Protein AF-A0A969NMZ4-F1 (afdb_monomer_lite)

pLDDT: mean 92.19, std 7.2, range [40.88, 98.12]

Secondary structure (DSSP, 8-state):
-PPPPHHHHHHHHHHHHHHHHTTHHHHHHHHHTSHHHHHHHHHHHHHHHTTHHHHHHHHHHHTTT-HHHHHHHHHHHHHHH--SSS--HHHHHHHHHHHTT--GGG--S--HHHHHHHHHHHHHHHHS-HHHHHHHHHHHHHHHHHHHHHHHHHHHHTT--HHHHHHHHHT-

Radius of gyration: 16.72 Å; chains: 1; bounding box: 40×39×41 Å

Foldseek 3Di:
DPDDDPVLVVLQVVLLVVCVVVVVLVVLLVQLLDLVSVLVCLLQVLLLLLLLLVLLVLLLVVCPPVVVSNVVSVVVNCQQVHPPPDQHLNRLSQQLNVLSVNHPVPCDDHDPVSVVVSVVLSCCSNPPPSVVNVVVSVSVLSNLVSVLVSVLVSCVSSVRDPSSSVSSVVSD

Sequence (172 aa):
MNKLSNLVKEVIAEEEAILIELDVENRLCEVVTKSEGLKQFARLFYFVRCDFPTLNFIVGERCGTNEFLWSGLARNLIEELGDGKAPSHNQLYRNFMDCVGASTKDLVDEPLFSSKFNENWRKFCRESPLEEALSAIAVYEIFDQPDYKLFLRAMQKAGVPEAGLDFFKSMQ

Structure (mmCIF, N/CA/C/O backbone):
data_AF-A0A969NMZ4-F1
#
_entry.id   AF-A0A969NMZ4-F1
#
loop_
_atom_site.group_PDB
_atom_site.id
_atom_site.type_symbol
_atom_site.label_atom_id
_atom_site.label_alt_id
_atom_site.label_comp_id
_atom_site.label_asym_id
_atom_site.label_entity_id
_atom_site.label_seq_id
_atom_site.pdbx_PDB_ins_code
_atom_site.Cartn_x
_atom_site.Cartn_y
_atom_site.Cartn_z
_atom_site.occupancy
_atom_site.B_iso_or_equiv
_atom_site.auth_seq_id
_atom_site.auth_comp_id
_atom_site.auth_asym_id
_atom_site.auth_atom_id
_atom_site.pdbx_PDB_model_num
ATOM 1 N N . MET A 1 1 ? 15.266 19.261 -0.890 1.00 40.88 1 MET A N 1
ATOM 2 C CA . MET A 1 1 ? 13.959 18.805 -1.409 1.00 40.88 1 MET A CA 1
ATOM 3 C C . MET A 1 1 ? 13.935 19.043 -2.907 1.00 40.88 1 MET A C 1
ATOM 5 O O . MET A 1 1 ? 13.972 20.198 -3.319 1.00 40.88 1 MET A O 1
ATOM 9 N N . ASN A 1 2 ? 13.935 17.981 -3.714 1.00 50.78 2 ASN A N 1
ATOM 10 C CA . ASN A 1 2 ? 13.656 18.119 -5.142 1.00 50.78 2 ASN A CA 1
ATOM 11 C C . ASN A 1 2 ? 12.206 18.590 -5.288 1.00 50.78 2 ASN A C 1
ATOM 13 O O . ASN A 1 2 ? 11.306 18.016 -4.678 1.00 50.78 2 ASN A O 1
ATOM 17 N N . LYS A 1 3 ? 11.975 19.672 -6.037 1.00 69.75 3 LYS A N 1
ATOM 18 C CA . LYS A 1 3 ? 10.611 20.080 -6.386 1.00 69.75 3 LYS A CA 1
ATOM 19 C C . LYS A 1 3 ? 9.996 18.963 -7.228 1.00 69.75 3 LYS A C 1
ATOM 21 O O . LYS A 1 3 ? 10.593 18.581 -8.231 1.00 69.75 3 LYS A O 1
ATOM 26 N N . LEU A 1 4 ? 8.817 18.479 -6.834 1.00 77.31 4 LEU A N 1
ATOM 27 C CA . LEU A 1 4 ? 8.019 17.585 -7.673 1.00 77.31 4 LEU A CA 1
ATOM 28 C C . LEU A 1 4 ? 7.792 18.238 -9.040 1.00 77.31 4 LEU A C 1
ATOM 30 O O . LEU A 1 4 ? 7.569 19.457 -9.118 1.00 77.31 4 LEU A O 1
ATOM 34 N N . SER A 1 5 ? 7.850 17.432 -10.100 1.00 89.06 5 SER A N 1
ATOM 35 C CA . SER A 1 5 ? 7.501 17.890 -11.444 1.00 89.06 5 SER A CA 1
ATOM 36 C C . SER A 1 5 ? 6.021 18.292 -11.495 1.00 89.06 5 SER A C 1
ATOM 38 O O . SER A 1 5 ? 5.225 17.879 -10.650 1.00 89.06 5 SER A O 1
ATOM 40 N N . ASN A 1 6 ? 5.642 19.119 -12.473 1.00 92.25 6 ASN A N 1
ATOM 41 C CA . ASN A 1 6 ? 4.237 19.509 -12.637 1.00 92.25 6 ASN A CA 1
ATOM 42 C C . ASN A 1 6 ? 3.348 18.291 -12.909 1.00 92.25 6 ASN A C 1
ATOM 44 O O . ASN A 1 6 ? 2.306 18.175 -12.281 1.00 92.25 6 ASN A O 1
ATOM 48 N N . LEU A 1 7 ? 3.826 17.343 -13.723 1.00 90.00 7 LEU A N 1
ATOM 49 C CA . LEU A 1 7 ? 3.117 16.093 -13.996 1.00 90.00 7 LEU A CA 1
ATOM 50 C C . LEU A 1 7 ? 2.811 15.310 -12.713 1.00 90.00 7 LEU A C 1
ATOM 52 O O . LEU A 1 7 ? 1.684 14.882 -12.518 1.00 90.00 7 LEU A O 1
ATOM 56 N N . VAL A 1 8 ? 3.784 15.159 -11.807 1.00 92.19 8 VAL A N 1
ATOM 57 C CA . VAL A 1 8 ? 3.554 14.430 -10.546 1.00 92.19 8 VAL A CA 1
ATOM 58 C C . VAL A 1 8 ? 2.492 15.130 -9.695 1.00 92.19 8 VAL A C 1
ATOM 60 O O . VAL A 1 8 ? 1.628 14.469 -9.134 1.00 92.19 8 VAL A O 1
ATOM 63 N N . LYS A 1 9 ? 2.505 16.467 -9.638 1.00 93.88 9 LYS A N 1
ATOM 64 C CA . LYS A 1 9 ? 1.477 17.229 -8.909 1.00 93.88 9 LYS A CA 1
ATOM 65 C C . LYS A 1 9 ? 0.088 17.077 -9.521 1.00 93.88 9 LYS A C 1
ATOM 67 O O . LYS A 1 9 ? -0.878 17.024 -8.774 1.00 93.88 9 LYS A O 1
ATOM 72 N N . GLU A 1 10 ? -0.004 17.042 -10.847 1.00 94.38 10 GLU A N 1
ATOM 73 C CA . GLU A 1 10 ? -1.265 16.830 -11.562 1.00 94.38 10 GLU A CA 1
ATOM 74 C C . GLU A 1 10 ? -1.824 15.432 -11.283 1.00 94.38 10 GLU A C 1
ATOM 76 O O . GLU A 1 10 ? -2.995 15.315 -10.945 1.00 94.38 10 GLU A O 1
ATOM 81 N N . VAL A 1 11 ? -0.978 14.396 -11.316 1.00 94.06 11 VAL A N 1
ATOM 82 C CA . VAL A 1 11 ? -1.372 13.017 -10.976 1.00 94.06 11 VAL A CA 1
ATOM 83 C C . VAL A 1 11 ? -1.867 12.914 -9.528 1.00 94.06 11 VAL A C 1
ATOM 85 O O . VAL A 1 11 ? -2.907 12.310 -9.287 1.00 94.06 11 VAL A O 1
ATOM 88 N N . ILE A 1 12 ? -1.175 13.545 -8.571 1.00 95.44 12 ILE A N 1
ATOM 89 C CA . ILE A 1 12 ? -1.619 13.587 -7.166 1.00 95.44 12 ILE A CA 1
ATOM 90 C C . ILE A 1 12 ? -2.973 14.291 -7.038 1.00 95.44 12 ILE A C 1
ATOM 92 O O . ILE A 1 12 ? -3.848 13.800 -6.336 1.00 95.44 12 ILE A O 1
ATOM 96 N N . ALA A 1 13 ? -3.146 15.439 -7.697 1.00 95.88 13 ALA A N 1
ATOM 97 C CA . ALA A 1 13 ? -4.384 16.209 -7.614 1.00 95.88 13 ALA A CA 1
ATOM 98 C C . ALA A 1 13 ? -5.581 15.457 -8.221 1.00 95.88 13 ALA A C 1
ATOM 100 O O . ALA A 1 13 ? -6.686 15.552 -7.689 1.00 95.88 13 ALA A O 1
ATOM 101 N N . GLU A 1 14 ? -5.361 14.711 -9.305 1.00 96.38 14 GLU A N 1
ATOM 102 C CA . GLU A 1 14 ? -6.390 13.869 -9.920 1.00 96.38 14 GLU A CA 1
ATOM 103 C C . GLU A 1 14 ? -6.804 12.726 -8.986 1.00 96.38 14 GLU A C 1
ATOM 105 O O . GLU A 1 14 ? -7.995 12.516 -8.766 1.00 96.38 14 GLU A O 1
ATOM 110 N N . GLU A 1 15 ? -5.839 12.042 -8.363 1.00 96.56 15 GLU A N 1
ATOM 111 C CA . GLU A 1 15 ? -6.141 10.991 -7.386 1.00 96.56 15 GLU A CA 1
ATOM 112 C C . GLU A 1 15 ? -6.895 11.557 -6.173 1.00 96.56 15 GLU A C 1
ATOM 114 O O . GLU A 1 15 ? -7.928 11.021 -5.775 1.00 96.56 15 GLU A O 1
ATOM 119 N N . GLU A 1 16 ? -6.468 12.706 -5.631 1.00 97.00 16 GLU A N 1
ATOM 120 C CA . GLU A 1 16 ? -7.201 13.391 -4.556 1.00 97.00 16 GLU A CA 1
ATOM 121 C C . GLU A 1 16 ? -8.652 13.699 -4.959 1.00 97.00 16 GLU A C 1
ATOM 123 O O . GLU A 1 16 ? -9.566 13.509 -4.151 1.00 97.00 16 GLU A O 1
ATOM 128 N N . ALA A 1 17 ? -8.886 14.139 -6.200 1.00 97.75 17 ALA A N 1
ATOM 129 C CA . ALA A 1 17 ? -10.227 14.409 -6.707 1.00 97.75 17 ALA A CA 1
ATOM 130 C C . ALA A 1 17 ? -11.081 13.133 -6.790 1.00 97.75 17 ALA A C 1
ATOM 132 O O . ALA A 1 17 ? -12.231 13.152 -6.342 1.00 97.75 17 ALA A O 1
ATOM 133 N N . ILE A 1 18 ? -10.516 12.023 -7.276 1.00 97.38 18 ILE A N 1
ATOM 134 C CA . ILE A 1 18 ? -11.194 10.720 -7.361 1.00 97.38 18 ILE A CA 1
ATOM 135 C C . ILE A 1 18 ? -11.554 10.198 -5.964 1.00 97.38 18 ILE A C 1
ATOM 137 O O . ILE A 1 18 ? -12.698 9.796 -5.726 1.00 97.38 18 ILE A O 1
ATOM 141 N N . LEU A 1 19 ? -10.618 10.242 -5.010 1.00 97.38 19 LEU A N 1
ATOM 142 C CA . LEU A 1 19 ? -10.852 9.802 -3.630 1.00 97.38 19 LEU A CA 1
ATOM 143 C C . LEU A 1 19 ? -11.977 10.602 -2.952 1.00 97.38 19 LEU A C 1
ATOM 145 O O . LEU A 1 19 ? -12.760 10.034 -2.180 1.00 97.38 19 LEU A O 1
ATOM 149 N N . ILE A 1 20 ? -12.064 11.906 -3.241 1.00 97.31 20 ILE A N 1
ATOM 150 C CA . ILE A 1 20 ? -13.130 12.792 -2.753 1.00 97.31 20 ILE A CA 1
ATOM 151 C C . ILE A 1 20 ? -14.463 12.464 -3.430 1.00 97.31 20 ILE A C 1
ATOM 153 O O . ILE A 1 20 ? -15.467 12.306 -2.735 1.00 97.31 20 ILE A O 1
ATOM 157 N N . GLU A 1 21 ? -14.489 12.344 -4.759 1.00 97.88 21 GLU A N 1
ATOM 158 C CA . GLU A 1 21 ? -15.706 12.041 -5.525 1.00 97.88 21 GLU A CA 1
ATOM 159 C C . GLU A 1 21 ? -16.335 10.713 -5.083 1.00 97.88 21 GLU A C 1
ATOM 161 O O . GLU A 1 21 ? -17.554 10.611 -4.918 1.00 97.88 21 GLU A O 1
ATOM 166 N N . LEU A 1 22 ? -15.501 9.701 -4.837 1.00 97.69 22 LEU A N 1
ATOM 167 C CA . LEU A 1 22 ? -15.931 8.371 -4.411 1.00 97.69 22 LEU A CA 1
ATOM 168 C C . LEU A 1 22 ? -16.217 8.260 -2.904 1.00 97.69 22 LEU A C 1
ATOM 170 O O . LEU A 1 22 ? -16.648 7.194 -2.446 1.00 97.69 22 LEU A O 1
ATOM 174 N N . ASP A 1 23 ? -16.007 9.339 -2.146 1.00 97.31 23 ASP A N 1
ATOM 175 C CA . ASP A 1 23 ? -16.201 9.417 -0.696 1.00 97.31 23 ASP A CA 1
ATOM 176 C C . ASP A 1 23 ? -15.433 8.322 0.075 1.00 97.31 23 ASP A C 1
ATOM 178 O O . ASP A 1 23 ? -15.934 7.697 1.019 1.00 97.31 23 ASP A O 1
ATOM 182 N N . VAL A 1 24 ? -14.199 8.039 -0.364 1.00 97.38 24 VAL A N 1
ATOM 183 C CA . VAL A 1 24 ? -13.412 6.891 0.118 1.00 97.38 24 VAL A CA 1
ATOM 184 C C . VAL A 1 24 ? -13.099 7.015 1.606 1.00 97.38 24 VAL A C 1
ATOM 186 O O . VAL A 1 24 ? -13.212 6.030 2.337 1.00 97.38 24 VAL A O 1
ATOM 189 N N . GLU A 1 25 ? -12.754 8.216 2.087 1.00 96.75 25 GLU A N 1
ATOM 190 C CA . GLU A 1 25 ? -12.384 8.418 3.493 1.00 96.75 25 GLU A CA 1
ATOM 191 C C . GLU A 1 25 ? -13.542 8.090 4.438 1.00 96.75 25 GLU A C 1
ATOM 193 O O . GLU A 1 25 ? -13.343 7.382 5.428 1.00 96.75 25 GLU A O 1
ATOM 198 N N . ASN A 1 26 ? -14.750 8.578 4.144 1.00 96.75 26 ASN A N 1
ATOM 199 C CA . ASN A 1 26 ? -15.905 8.350 5.009 1.00 96.75 26 ASN A CA 1
ATOM 200 C C . ASN A 1 26 ? -16.297 6.872 5.015 1.00 96.75 26 ASN A C 1
ATOM 202 O O . ASN A 1 26 ? -16.451 6.291 6.092 1.00 96.75 26 ASN A O 1
ATOM 206 N N . ARG A 1 27 ? -16.341 6.232 3.840 1.00 97.31 27 ARG A N 1
ATOM 207 C CA . ARG A 1 27 ? -16.603 4.788 3.721 1.00 97.31 27 ARG A CA 1
ATOM 208 C C . ARG A 1 27 ? -15.571 3.955 4.472 1.00 97.31 27 ARG A C 1
ATOM 210 O O . ARG A 1 27 ? -15.932 3.008 5.168 1.00 97.31 27 ARG A O 1
ATOM 217 N N . LEU A 1 28 ? -14.292 4.318 4.377 1.00 97.44 28 LEU A N 1
ATOM 218 C CA . LEU A 1 28 ? -13.243 3.650 5.138 1.00 97.44 28 LEU A CA 1
ATOM 219 C C . LEU A 1 28 ? -13.464 3.841 6.641 1.00 97.44 28 LEU A C 1
ATOM 221 O O . LEU A 1 28 ? -13.434 2.860 7.382 1.00 97.44 28 LEU A O 1
ATOM 225 N N . CYS A 1 29 ? -13.747 5.067 7.094 1.00 97.88 29 CYS A N 1
ATOM 226 C CA . CYS A 1 29 ? -14.021 5.367 8.502 1.00 97.88 29 CYS A CA 1
ATOM 227 C C . CYS A 1 29 ? -15.184 4.533 9.066 1.00 97.88 29 CYS A C 1
ATOM 229 O O . CYS A 1 29 ? -15.075 4.025 10.183 1.00 97.88 29 CYS A O 1
ATOM 231 N N . GLU A 1 30 ? -16.267 4.327 8.311 1.00 97.56 30 GLU A N 1
ATOM 232 C CA . GLU A 1 30 ? -17.405 3.485 8.727 1.00 97.56 30 GLU A CA 1
ATOM 233 C C . GLU A 1 30 ? -17.028 2.017 8.985 1.00 97.56 30 GLU A C 1
ATOM 235 O O . GLU A 1 30 ? -17.687 1.324 9.777 1.00 97.56 30 GLU A O 1
ATOM 240 N N . VAL A 1 31 ? -15.976 1.539 8.316 1.00 97.06 31 VAL A N 1
ATOM 241 C CA . VAL A 1 31 ? -15.416 0.198 8.495 1.00 97.06 31 VAL A CA 1
ATOM 242 C C . VAL A 1 31 ? -14.427 0.191 9.657 1.00 97.06 31 VAL A C 1
ATOM 244 O O . VAL A 1 31 ? -14.587 -0.589 10.596 1.00 97.06 31 VAL A O 1
ATOM 247 N N . VAL A 1 32 ? -13.421 1.067 9.626 1.00 98.12 32 VAL A N 1
ATOM 248 C CA . VAL A 1 32 ? -12.254 0.975 10.519 1.00 98.12 32 VAL A CA 1
ATOM 249 C C . VAL A 1 32 ? -12.524 1.483 11.932 1.00 98.12 32 VAL A C 1
ATOM 251 O O . VAL A 1 32 ? -11.803 1.135 12.856 1.00 98.12 32 VAL A O 1
ATOM 254 N N . THR A 1 33 ? -13.591 2.251 12.153 1.00 97.44 33 THR A N 1
ATOM 255 C CA . THR A 1 33 ? -14.007 2.641 13.515 1.00 97.44 33 THR A CA 1
ATOM 256 C C . THR A 1 33 ? -14.643 1.490 14.302 1.00 97.44 33 THR A C 1
ATOM 258 O O . THR A 1 33 ? -14.817 1.584 15.517 1.00 97.44 33 THR A O 1
ATOM 261 N N . LYS A 1 34 ? -14.966 0.371 13.641 1.00 97.56 34 LYS A N 1
ATOM 262 C CA . LYS A 1 34 ? -15.430 -0.864 14.283 1.00 97.56 34 LYS A CA 1
ATOM 263 C C . LYS A 1 34 ? -14.241 -1.802 14.453 1.00 97.56 34 LYS A C 1
ATOM 265 O O . LYS A 1 34 ? -13.546 -2.084 13.484 1.00 97.56 34 LYS A O 1
ATOM 270 N N . SER A 1 35 ? -14.049 -2.358 15.653 1.00 94.94 35 SER A N 1
ATOM 271 C CA . SER A 1 35 ? -12.876 -3.199 15.959 1.00 94.94 35 SER A CA 1
ATOM 272 C C . SER A 1 35 ? -12.662 -4.345 14.960 1.00 94.94 35 SER A C 1
ATOM 274 O O . SER A 1 35 ? -11.547 -4.527 14.481 1.00 94.94 35 SER A O 1
ATOM 276 N N . GLU A 1 36 ? -13.714 -5.083 14.586 1.00 94.81 36 GLU A N 1
ATOM 277 C CA . GLU A 1 36 ? -13.562 -6.169 13.607 1.00 94.81 36 GLU A CA 1
ATOM 278 C C . GLU A 1 36 ? -13.320 -5.648 12.185 1.00 94.81 36 GLU A C 1
ATOM 280 O O . GLU A 1 36 ? -12.538 -6.235 11.445 1.00 94.81 36 GLU A O 1
ATOM 285 N N . GLY A 1 37 ? -13.921 -4.512 11.816 1.00 96.12 37 GLY A N 1
ATOM 286 C CA . GLY A 1 37 ? -13.678 -3.879 10.518 1.00 96.12 37 GLY A CA 1
ATOM 287 C C . GLY A 1 37 ? -12.238 -3.382 10.378 1.00 96.12 37 GLY A C 1
ATOM 288 O O . GLY A 1 37 ? -11.617 -3.588 9.339 1.00 96.12 37 GLY A O 1
ATOM 289 N N . LEU A 1 38 ? -11.661 -2.821 11.444 1.00 97.38 38 LEU A N 1
ATOM 290 C CA . LEU A 1 38 ? -10.248 -2.440 11.502 1.00 97.38 38 LEU A CA 1
ATOM 291 C C . LEU A 1 38 ? -9.321 -3.645 11.329 1.00 97.38 38 LEU A C 1
ATOM 293 O O . LEU A 1 38 ? -8.383 -3.600 10.534 1.00 97.38 38 LEU A O 1
ATOM 297 N N . LYS A 1 39 ? -9.599 -4.742 12.042 1.00 94.69 39 LYS A N 1
ATOM 298 C CA . LYS A 1 39 ? -8.834 -5.988 11.902 1.00 94.69 39 LYS A CA 1
ATOM 299 C C . LYS A 1 39 ? -8.955 -6.560 10.497 1.00 94.69 39 LYS A C 1
ATOM 301 O O . LYS A 1 39 ? -7.958 -7.001 9.933 1.00 94.69 39 LYS A O 1
ATOM 306 N N . GLN A 1 40 ? -10.154 -6.541 9.920 1.00 92.00 40 GLN A N 1
ATOM 307 C CA . GLN A 1 40 ? -10.380 -6.988 8.552 1.00 92.00 40 GLN A CA 1
ATOM 308 C C . GLN A 1 40 ? -9.590 -6.135 7.558 1.00 92.00 40 GLN A C 1
ATOM 310 O O . GLN A 1 40 ? -8.892 -6.698 6.719 1.00 92.00 40 GLN A O 1
ATOM 315 N N . PHE A 1 41 ? -9.631 -4.806 7.684 1.00 94.44 41 PHE A N 1
ATOM 316 C CA . PHE A 1 41 ? -8.819 -3.902 6.871 1.00 94.44 41 PHE A CA 1
ATOM 317 C C . PHE A 1 41 ? -7.328 -4.252 6.969 1.00 94.44 41 PHE A C 1
ATOM 319 O O . PHE A 1 41 ? -6.690 -4.474 5.942 1.00 94.44 41 PHE A O 1
ATOM 326 N N . ALA A 1 42 ? -6.797 -4.393 8.188 1.00 94.69 42 ALA A N 1
ATOM 327 C CA . ALA A 1 42 ? -5.389 -4.717 8.414 1.00 94.69 42 ALA A CA 1
ATOM 328 C C . ALA A 1 42 ? -4.977 -6.063 7.786 1.00 94.69 42 ALA A C 1
ATOM 330 O O . ALA A 1 42 ? -3.911 -6.187 7.190 1.00 94.69 42 ALA A O 1
ATOM 331 N N . ARG A 1 43 ? -5.841 -7.080 7.861 1.00 91.69 43 ARG A N 1
ATOM 332 C CA . ARG A 1 43 ? -5.590 -8.391 7.240 1.00 91.69 43 ARG A CA 1
ATOM 333 C C . ARG A 1 43 ? -5.647 -8.338 5.714 1.00 91.69 43 ARG A C 1
ATOM 335 O O . ARG A 1 43 ? -4.807 -8.943 5.060 1.00 91.69 43 ARG A O 1
ATOM 342 N N . LEU A 1 44 ? -6.633 -7.647 5.142 1.00 89.69 44 LEU A N 1
ATOM 343 C CA . LEU A 1 44 ? -6.793 -7.551 3.686 1.00 89.69 44 LEU A CA 1
ATOM 344 C C . LEU A 1 44 ? -5.643 -6.763 3.055 1.00 89.69 44 LEU A C 1
ATOM 346 O O . LEU A 1 44 ? -5.055 -7.199 2.066 1.00 89.69 44 LEU A O 1
ATOM 350 N N . PHE A 1 45 ? -5.308 -5.619 3.647 1.00 91.94 45 PHE A N 1
ATOM 351 C CA . PHE A 1 45 ? -4.281 -4.732 3.121 1.00 91.94 45 PHE A CA 1
ATOM 352 C C . PHE A 1 45 ? -2.868 -5.322 3.284 1.00 91.94 45 PHE A C 1
ATOM 354 O O . PHE A 1 45 ? -2.016 -5.065 2.438 1.00 91.94 45 PHE A O 1
ATOM 361 N N . TYR A 1 46 ? -2.642 -6.218 4.259 1.00 92.31 46 TYR A N 1
ATOM 362 C CA . TYR A 1 46 ? -1.409 -7.017 4.356 1.00 92.31 46 TYR A CA 1
ATOM 363 C C . TYR A 1 46 ? -1.057 -7.727 3.043 1.00 92.31 46 TYR A C 1
ATOM 365 O O . TYR A 1 46 ? 0.068 -7.618 2.563 1.00 92.31 46 TYR A O 1
ATOM 373 N N . PHE A 1 47 ? -2.016 -8.435 2.439 1.00 88.38 47 PHE A N 1
ATOM 374 C CA . PHE A 1 47 ? -1.762 -9.218 1.224 1.00 88.38 47 PHE A CA 1
ATOM 375 C C . PHE A 1 47 ? -1.493 -8.348 -0.001 1.00 88.38 47 PHE A C 1
ATOM 377 O O . PHE A 1 47 ? -0.713 -8.738 -0.864 1.00 88.38 47 PHE A O 1
ATOM 384 N N . VAL A 1 48 ? -2.115 -7.172 -0.071 1.00 85.50 48 VAL A N 1
ATOM 385 C CA . VAL A 1 48 ? -1.859 -6.206 -1.146 1.00 85.50 48 VAL A CA 1
ATOM 386 C C . VAL A 1 48 ? -0.469 -5.591 -0.982 1.00 85.50 48 VAL A C 1
ATOM 388 O O . VAL A 1 48 ? 0.286 -5.485 -1.945 1.00 85.50 48 VAL A O 1
ATOM 391 N N . ARG A 1 49 ? -0.091 -5.228 0.248 1.00 84.62 49 ARG A N 1
ATOM 392 C CA . ARG A 1 49 ? 1.164 -4.518 0.505 1.00 84.62 49 ARG A CA 1
ATOM 393 C C . ARG A 1 49 ? 2.388 -5.426 0.451 1.00 84.62 49 ARG A C 1
ATOM 395 O O . ARG A 1 49 ? 3.395 -5.070 -0.155 1.00 84.62 49 ARG A O 1
ATOM 402 N N . CYS A 1 50 ? 2.311 -6.613 1.049 1.00 82.88 50 CYS A N 1
ATOM 403 C CA . CYS A 1 50 ? 3.460 -7.510 1.142 1.00 82.88 50 CYS A CA 1
ATOM 404 C C . CYS A 1 50 ? 3.854 -8.162 -0.193 1.00 82.88 50 CYS A C 1
ATOM 406 O O . CYS A 1 50 ? 4.936 -8.745 -0.256 1.00 82.88 50 CYS A O 1
ATOM 408 N N . ASP A 1 51 ? 3.037 -8.054 -1.249 1.00 86.25 51 ASP A N 1
ATOM 409 C CA . ASP A 1 51 ? 3.406 -8.543 -2.584 1.00 86.25 51 ASP A CA 1
ATOM 410 C C . ASP A 1 51 ? 4.196 -7.521 -3.418 1.00 86.25 51 ASP A C 1
ATOM 412 O O . ASP A 1 51 ? 4.801 -7.880 -4.427 1.00 86.25 51 ASP A O 1
ATOM 416 N N . PHE A 1 52 ? 4.271 -6.258 -2.991 1.00 88.88 52 PHE A N 1
ATOM 417 C CA . PHE A 1 52 ? 4.984 -5.214 -3.731 1.00 88.88 52 PHE A CA 1
ATOM 418 C C . PHE A 1 52 ? 6.477 -5.528 -4.005 1.00 88.88 52 PHE A C 1
ATOM 420 O O . PHE A 1 52 ? 6.944 -5.298 -5.127 1.00 88.88 52 PHE A O 1
ATOM 427 N N . PRO A 1 53 ? 7.246 -6.142 -3.076 1.00 92.25 53 PRO A N 1
ATOM 428 C CA . PRO A 1 53 ? 8.602 -6.611 -3.373 1.00 92.25 53 PRO A CA 1
ATOM 429 C C . PRO A 1 53 ? 8.660 -7.622 -4.526 1.00 92.25 53 PRO A C 1
ATOM 431 O O . PRO A 1 53 ? 9.614 -7.614 -5.305 1.00 92.25 53 PRO A O 1
ATOM 434 N N . THR A 1 54 ? 7.633 -8.466 -4.683 1.00 93.06 54 THR A N 1
ATOM 435 C CA . THR A 1 54 ? 7.538 -9.419 -5.798 1.00 93.06 54 THR A CA 1
ATOM 436 C C . THR A 1 54 ? 7.519 -8.690 -7.141 1.00 93.06 54 THR A C 1
ATOM 438 O O . THR A 1 54 ? 8.177 -9.130 -8.086 1.00 93.06 54 THR A O 1
ATOM 441 N N . LEU A 1 55 ? 6.817 -7.556 -7.231 1.00 93.19 55 LEU A N 1
ATOM 442 C CA . LEU A 1 55 ? 6.761 -6.743 -8.451 1.00 93.19 55 LEU A CA 1
ATOM 443 C C . LEU A 1 55 ? 8.129 -6.141 -8.787 1.00 93.19 55 LEU A C 1
ATOM 445 O O . LEU A 1 55 ? 8.563 -6.218 -9.937 1.00 93.19 55 LEU A O 1
ATOM 449 N N . ASN A 1 56 ? 8.843 -5.633 -7.776 1.00 92.06 56 ASN A N 1
ATOM 450 C CA . ASN A 1 56 ? 10.208 -5.123 -7.932 1.00 92.06 56 ASN A CA 1
ATOM 451 C C . ASN A 1 56 ? 11.166 -6.197 -8.476 1.00 92.06 56 ASN A C 1
ATOM 453 O O . ASN A 1 56 ? 11.955 -5.908 -9.374 1.00 92.06 56 ASN A O 1
ATOM 457 N N . PHE A 1 57 ? 11.077 -7.444 -7.997 1.00 94.25 57 PHE A N 1
ATOM 458 C CA . PHE A 1 57 ? 11.895 -8.541 -8.530 1.00 94.25 57 PHE A CA 1
ATOM 459 C C . PHE A 1 57 ? 11.531 -8.911 -9.970 1.00 94.25 57 PHE A C 1
ATOM 461 O O . PHE A 1 57 ? 12.432 -9.077 -10.792 1.00 94.25 57 PHE A O 1
ATOM 468 N N . ILE A 1 58 ? 10.235 -9.007 -10.289 1.00 95.00 58 ILE A N 1
ATOM 469 C CA . ILE A 1 58 ? 9.763 -9.317 -11.649 1.00 95.00 58 ILE A CA 1
ATOM 470 C C . ILE A 1 58 ? 10.267 -8.273 -12.646 1.00 95.00 58 ILE A C 1
ATOM 472 O O . ILE A 1 58 ? 10.780 -8.625 -13.705 1.00 95.00 58 ILE A O 1
ATOM 476 N N . VAL A 1 59 ? 10.124 -6.986 -12.327 1.00 93.88 59 VAL A N 1
ATOM 477 C CA . VAL A 1 59 ? 10.574 -5.916 -13.224 1.00 93.88 59 VAL A CA 1
ATOM 478 C C . VAL A 1 59 ? 12.099 -5.820 -13.240 1.00 93.88 59 VAL A C 1
ATOM 480 O O . VAL A 1 59 ? 12.679 -5.630 -14.308 1.00 93.88 59 VAL A O 1
ATOM 483 N N . GLY A 1 60 ? 12.759 -6.036 -12.101 1.00 93.19 60 GLY A N 1
ATOM 484 C CA . GLY A 1 60 ? 14.217 -6.046 -12.002 1.00 93.19 60 GLY A CA 1
ATOM 485 C C . GLY A 1 60 ? 14.865 -7.090 -12.898 1.00 93.19 60 GLY A C 1
ATOM 486 O O . GLY A 1 60 ? 15.782 -6.761 -13.649 1.00 93.19 60 GLY A O 1
ATOM 487 N N . GLU A 1 61 ? 14.343 -8.319 -12.918 1.00 93.44 61 GLU A N 1
ATOM 488 C CA . GLU A 1 61 ? 14.807 -9.365 -13.839 1.00 93.44 61 GLU A CA 1
ATOM 489 C C . GLU A 1 61 ? 14.826 -8.865 -15.295 1.00 93.44 61 GLU A C 1
ATOM 491 O O . GLU A 1 61 ? 15.791 -9.073 -16.035 1.00 93.44 61 GLU A O 1
ATOM 496 N N . ARG A 1 62 ? 13.792 -8.117 -15.687 1.00 94.38 62 ARG A N 1
ATOM 497 C CA . ARG A 1 62 ? 13.634 -7.569 -17.039 1.00 94.38 62 ARG A CA 1
ATOM 498 C C . ARG A 1 62 ? 14.549 -6.379 -17.329 1.00 94.38 62 ARG A C 1
ATOM 500 O O . ARG A 1 62 ? 14.806 -6.100 -18.499 1.00 94.38 62 ARG A O 1
ATOM 507 N N . CYS A 1 63 ? 15.075 -5.697 -16.309 1.00 92.00 63 CYS A N 1
ATOM 508 C CA . CYS A 1 63 ? 16.078 -4.641 -16.477 1.00 92.00 63 CYS A CA 1
ATOM 509 C C . CYS A 1 63 ? 17.440 -5.179 -16.957 1.00 92.00 63 CYS A C 1
ATOM 511 O O . CYS A 1 63 ? 18.289 -4.391 -17.386 1.00 92.00 63 CYS A O 1
ATOM 51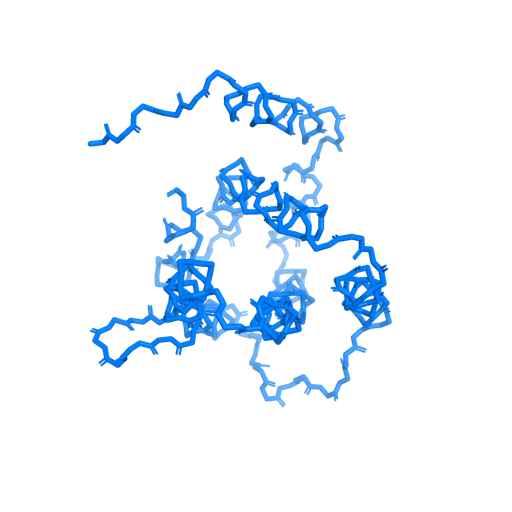3 N N . GLY A 1 64 ? 17.662 -6.499 -16.911 1.00 88.94 64 GLY A N 1
ATOM 514 C CA . GLY A 1 64 ? 18.881 -7.135 -17.407 1.00 88.94 64 GLY A CA 1
ATOM 515 C C . GLY A 1 64 ? 20.130 -6.576 -16.726 1.00 88.94 64 GLY A C 1
ATOM 516 O O . GLY A 1 64 ? 20.219 -6.554 -15.502 1.00 88.94 64 GLY A O 1
ATOM 517 N N . THR A 1 65 ? 21.094 -6.100 -17.517 1.00 90.75 65 THR A N 1
ATOM 518 C CA . THR A 1 65 ? 22.360 -5.526 -17.025 1.00 90.75 65 THR A CA 1
ATOM 519 C C . THR A 1 65 ? 22.314 -4.005 -16.839 1.00 90.75 65 THR A C 1
ATOM 521 O O . THR A 1 65 ? 23.362 -3.373 -16.715 1.00 90.75 65 THR A O 1
ATOM 524 N N . ASN A 1 66 ? 21.134 -3.377 -16.870 1.00 93.69 66 ASN A N 1
ATOM 525 C CA . ASN A 1 66 ? 21.019 -1.935 -16.661 1.00 93.69 66 ASN A CA 1
ATOM 526 C C . ASN A 1 66 ? 21.150 -1.594 -15.168 1.00 93.69 66 ASN A C 1
ATOM 528 O O . ASN A 1 66 ? 20.168 -1.590 -14.423 1.00 93.69 66 ASN A O 1
ATOM 532 N N . GLU A 1 67 ? 22.374 -1.284 -14.741 1.00 91.62 67 GLU A N 1
ATOM 533 C CA . GLU A 1 67 ? 22.696 -0.956 -13.347 1.00 91.62 67 GLU A CA 1
ATOM 534 C C . GLU A 1 67 ? 21.939 0.268 -12.820 1.00 91.62 67 GLU A C 1
ATOM 536 O O . GLU A 1 67 ? 21.585 0.310 -11.643 1.00 91.62 67 GLU A O 1
ATOM 541 N N . PHE A 1 68 ? 21.648 1.256 -13.674 1.00 91.88 68 PHE A N 1
ATOM 542 C CA . PHE A 1 68 ? 20.908 2.446 -13.258 1.00 91.88 68 PHE A CA 1
ATOM 543 C C . PHE A 1 68 ? 19.489 2.082 -12.810 1.00 91.88 68 PHE A C 1
ATOM 545 O O . PHE A 1 68 ? 19.082 2.459 -11.709 1.00 91.88 68 PHE A O 1
ATOM 552 N N . LEU A 1 69 ? 18.766 1.300 -13.617 1.00 90.31 69 LEU A N 1
ATOM 553 C CA . LEU A 1 69 ? 17.414 0.847 -13.277 1.00 90.31 69 LEU A CA 1
ATOM 554 C C . LEU A 1 69 ? 17.425 -0.074 -12.053 1.00 90.31 69 LEU A C 1
ATOM 556 O O . LEU A 1 69 ? 16.645 0.126 -11.121 1.00 90.31 69 LEU A O 1
ATOM 560 N N . TRP A 1 70 ? 18.377 -1.008 -12.002 1.00 90.81 70 TRP A N 1
ATOM 561 C CA . TRP A 1 70 ? 18.566 -1.877 -10.841 1.00 90.81 70 TRP A CA 1
ATOM 562 C C . TRP A 1 70 ? 18.844 -1.105 -9.555 1.00 90.81 70 TRP A C 1
ATOM 564 O O . TRP A 1 70 ? 18.311 -1.463 -8.510 1.00 90.81 70 TRP A O 1
ATOM 574 N N . SER A 1 71 ? 19.630 -0.027 -9.612 1.00 90.38 71 SER A N 1
ATOM 575 C CA . SER A 1 71 ? 19.913 0.793 -8.431 1.00 90.38 71 SER A CA 1
ATOM 576 C C . SER A 1 71 ? 18.650 1.442 -7.855 1.00 90.38 71 SER A C 1
ATOM 578 O O . SER A 1 71 ? 18.543 1.598 -6.640 1.00 90.38 71 SER A O 1
ATOM 580 N N . GLY A 1 72 ? 17.683 1.799 -8.710 1.00 89.94 72 GLY A N 1
ATOM 581 C CA . GLY A 1 72 ? 16.378 2.301 -8.287 1.00 89.94 72 GLY A CA 1
ATOM 582 C C . GLY A 1 72 ? 15.570 1.230 -7.563 1.00 89.94 72 GLY A C 1
ATOM 583 O O . GLY A 1 72 ? 15.170 1.439 -6.421 1.00 89.94 72 GLY A O 1
ATOM 584 N N . LEU A 1 73 ? 15.417 0.064 -8.190 1.00 90.94 73 LEU A N 1
ATOM 585 C CA . LEU A 1 73 ? 14.662 -1.063 -7.632 1.00 90.94 73 LEU A CA 1
ATOM 586 C C . LEU A 1 73 ? 15.288 -1.604 -6.341 1.00 90.94 73 LEU A C 1
ATOM 588 O O . LEU A 1 73 ? 14.581 -1.939 -5.398 1.00 90.94 73 LEU A O 1
ATOM 592 N N . ALA A 1 74 ? 16.620 -1.646 -6.258 1.00 90.44 74 ALA A N 1
ATOM 593 C CA . ALA A 1 74 ? 17.326 -2.080 -5.058 1.00 90.44 74 ALA A CA 1
ATOM 594 C C . ALA A 1 74 ? 17.079 -1.143 -3.867 1.00 90.44 74 ALA A C 1
ATOM 596 O O . ALA A 1 74 ? 16.921 -1.623 -2.748 1.00 90.44 74 ALA A O 1
ATOM 597 N N . ARG A 1 75 ? 17.016 0.179 -4.094 1.00 91.44 75 ARG A N 1
ATOM 598 C CA . ARG A 1 75 ? 16.631 1.133 -3.040 1.00 91.44 75 ARG A CA 1
ATOM 599 C C . ARG A 1 75 ? 15.206 0.877 -2.562 1.00 91.44 75 ARG A C 1
ATOM 601 O O . ARG A 1 75 ? 15.002 0.777 -1.359 1.00 91.44 75 ARG A O 1
ATOM 608 N N . ASN A 1 76 ? 14.277 0.671 -3.493 1.00 90.44 76 ASN A N 1
ATOM 609 C CA . ASN A 1 76 ? 12.888 0.375 -3.155 1.00 90.44 76 ASN A CA 1
ATOM 610 C C . ASN A 1 76 ? 12.774 -0.924 -2.330 1.00 90.44 76 ASN A C 1
ATOM 612 O O . ASN A 1 76 ? 12.222 -0.947 -1.236 1.00 90.44 76 ASN A O 1
ATOM 616 N N . LEU A 1 77 ? 13.435 -2.002 -2.764 1.00 92.00 77 LEU A N 1
ATOM 617 C CA . LEU A 1 77 ? 13.488 -3.261 -2.011 1.00 92.00 77 LEU A CA 1
ATOM 618 C C . LEU A 1 77 ? 14.070 -3.098 -0.598 1.00 92.00 77 LEU A C 1
ATOM 620 O O . LEU A 1 77 ? 13.615 -3.773 0.324 1.00 92.00 77 LEU A O 1
ATOM 624 N N . ILE A 1 78 ? 15.063 -2.225 -0.415 1.00 92.19 78 ILE A N 1
ATOM 625 C CA . ILE A 1 78 ? 15.628 -1.921 0.905 1.00 92.19 78 ILE A CA 1
ATOM 626 C C . ILE A 1 78 ? 14.602 -1.215 1.801 1.00 92.19 78 ILE A C 1
ATOM 628 O O . ILE A 1 78 ? 14.512 -1.555 2.977 1.00 92.19 78 ILE A O 1
ATOM 632 N N . GLU A 1 79 ? 13.817 -0.279 1.275 1.00 90.62 79 GLU A N 1
ATOM 633 C CA . GLU A 1 79 ? 12.756 0.404 2.033 1.00 90.62 79 GLU A CA 1
ATOM 634 C C . GLU A 1 79 ? 11.654 -0.589 2.455 1.00 90.62 79 GLU A C 1
ATOM 636 O O . GLU A 1 79 ? 11.211 -0.620 3.609 1.00 90.62 79 GLU A O 1
ATOM 641 N N . GLU A 1 80 ? 11.297 -1.505 1.555 1.00 90.56 80 GLU A N 1
ATOM 642 C CA . GLU A 1 80 ? 10.252 -2.505 1.774 1.00 90.56 80 GLU A CA 1
ATOM 643 C C . GLU A 1 80 ? 10.652 -3.659 2.703 1.00 90.56 80 GLU A C 1
ATOM 645 O O . GLU A 1 80 ? 9.860 -4.113 3.541 1.00 90.56 80 GLU A O 1
ATOM 650 N N . LEU A 1 81 ? 11.871 -4.182 2.548 1.00 91.44 81 LEU A N 1
ATOM 651 C CA . LEU A 1 81 ? 12.351 -5.382 3.246 1.00 91.44 81 LEU A CA 1
ATOM 652 C C . LEU A 1 81 ? 13.281 -5.053 4.418 1.00 91.44 81 LEU A C 1
ATOM 654 O O . LEU A 1 81 ? 13.306 -5.803 5.397 1.00 91.44 81 LEU A O 1
ATOM 658 N N . GLY A 1 82 ? 13.953 -3.904 4.366 1.00 89.69 82 GLY A N 1
ATOM 659 C CA . GLY A 1 82 ? 14.875 -3.394 5.378 1.00 89.69 82 GLY A CA 1
ATOM 660 C C . GLY A 1 82 ? 16.345 -3.621 5.028 1.00 89.69 82 GLY A C 1
ATOM 661 O O . GLY A 1 82 ? 16.710 -4.603 4.385 1.00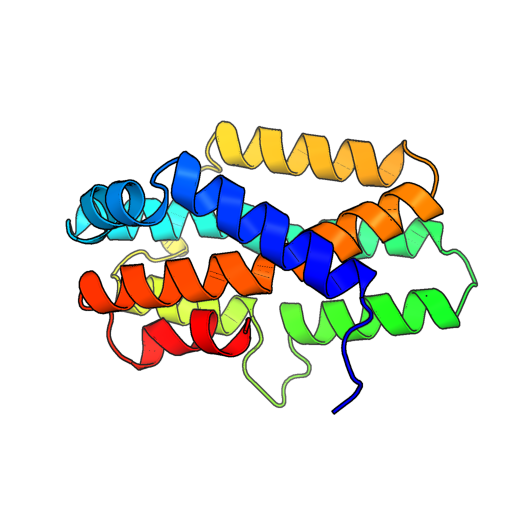 89.69 82 GLY A O 1
ATOM 662 N N . ASP A 1 83 ? 17.208 -2.732 5.526 1.00 88.69 83 ASP A N 1
ATOM 663 C CA . ASP A 1 83 ? 18.675 -2.872 5.517 1.00 88.69 83 ASP A CA 1
ATOM 664 C C . ASP A 1 83 ? 19.255 -3.270 6.890 1.00 88.69 83 ASP A C 1
ATOM 666 O O . ASP A 1 83 ? 20.473 -3.351 7.062 1.00 88.69 83 ASP A O 1
ATOM 670 N N . GLY A 1 84 ? 18.386 -3.483 7.884 1.00 85.44 84 GLY A N 1
ATOM 671 C CA . GLY A 1 84 ? 18.760 -3.781 9.267 1.00 85.44 84 GLY A CA 1
ATOM 672 C C . GLY A 1 84 ? 19.110 -2.560 10.129 1.00 85.44 84 GLY A C 1
ATOM 673 O O . GLY A 1 84 ? 19.470 -2.749 11.291 1.00 85.44 84 GLY A O 1
ATOM 674 N N . LYS A 1 85 ? 19.006 -1.327 9.613 1.00 88.19 85 LYS A N 1
ATOM 675 C CA . LYS A 1 85 ? 19.278 -0.090 10.375 1.00 88.19 85 LYS A CA 1
ATOM 676 C C . LYS A 1 85 ? 18.014 0.616 10.848 1.00 88.19 85 LYS A C 1
ATOM 678 O O . LYS A 1 85 ? 18.032 1.229 11.913 1.00 88.19 85 LYS A O 1
ATOM 683 N N . ALA A 1 86 ? 16.941 0.533 10.069 1.00 88.00 86 ALA A N 1
ATOM 684 C CA . ALA A 1 86 ? 15.637 1.100 10.391 1.00 88.00 86 ALA A CA 1
ATOM 685 C C . ALA A 1 86 ? 14.522 0.067 10.154 1.00 88.00 86 ALA A C 1
ATOM 687 O O . ALA A 1 86 ? 14.727 -0.880 9.387 1.00 88.00 86 ALA A O 1
ATOM 688 N N . PRO A 1 87 ? 13.353 0.227 10.803 1.00 92.12 87 PRO A N 1
ATOM 689 C CA . PRO A 1 87 ? 12.194 -0.594 10.497 1.00 92.12 87 PRO A CA 1
ATOM 690 C C . PRO A 1 87 ? 11.796 -0.461 9.025 1.00 92.12 87 PRO A C 1
ATOM 692 O O . PRO A 1 87 ? 11.622 0.652 8.537 1.00 92.12 87 PRO A O 1
ATOM 695 N N . SER A 1 88 ? 11.632 -1.584 8.330 1.00 94.50 88 SER A N 1
ATOM 696 C CA . SER A 1 88 ? 11.116 -1.592 6.957 1.00 94.50 88 SER A CA 1
ATOM 697 C C . SER A 1 88 ? 9.612 -1.349 6.907 1.00 94.50 88 SER A C 1
ATOM 699 O O . SER A 1 88 ? 8.918 -1.580 7.903 1.00 94.50 88 SER A O 1
ATOM 701 N N . HIS A 1 89 ? 9.074 -0.978 5.743 1.00 93.56 89 HIS A N 1
ATOM 702 C CA . HIS A 1 89 ? 7.623 -0.828 5.566 1.00 93.56 89 HIS A CA 1
ATOM 703 C C . HIS A 1 89 ? 6.861 -2.090 5.993 1.00 93.56 89 HIS A C 1
ATOM 705 O O . HIS A 1 89 ? 5.880 -2.006 6.732 1.00 93.56 89 HIS A O 1
ATOM 711 N N . ASN A 1 90 ? 7.371 -3.278 5.655 1.00 92.25 90 ASN A N 1
ATOM 712 C CA . ASN A 1 90 ? 6.772 -4.540 6.089 1.00 92.25 90 ASN A CA 1
ATOM 713 C C . ASN A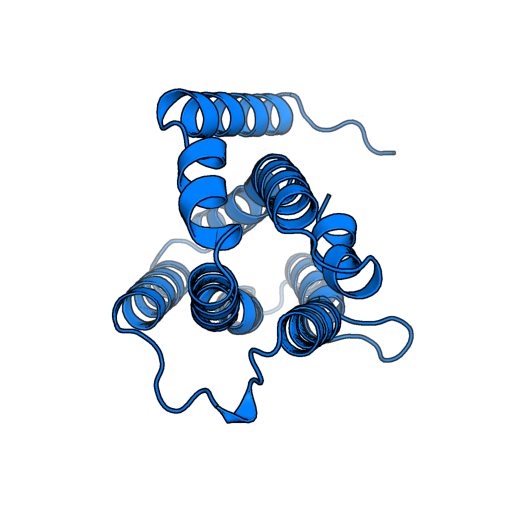 1 90 ? 6.840 -4.765 7.610 1.00 92.25 90 ASN A C 1
ATOM 715 O O . ASN A 1 90 ? 5.942 -5.380 8.187 1.00 92.25 90 ASN A O 1
ATOM 719 N N . GLN A 1 91 ? 7.903 -4.313 8.281 1.00 93.38 91 GLN A N 1
ATOM 720 C CA . GLN A 1 91 ? 7.994 -4.382 9.744 1.00 93.38 91 GLN A CA 1
ATOM 721 C C . GLN A 1 91 ? 7.032 -3.394 10.407 1.00 93.38 91 GLN A C 1
ATOM 723 O O . GLN A 1 91 ? 6.297 -3.788 11.311 1.00 93.38 91 GLN A O 1
ATOM 728 N N . LEU A 1 92 ? 6.986 -2.151 9.925 1.00 94.94 92 LEU A N 1
ATOM 729 C CA . LEU A 1 92 ? 6.051 -1.131 10.398 1.00 94.94 92 LEU A CA 1
ATOM 730 C C . LEU A 1 92 ? 4.598 -1.584 10.218 1.00 94.94 92 LEU A C 1
ATOM 732 O O . LEU A 1 92 ? 3.782 -1.418 11.123 1.00 94.94 92 LEU A O 1
ATOM 736 N N . TYR A 1 93 ? 4.285 -2.233 9.096 1.00 95.25 93 TYR A N 1
ATOM 737 C CA . TYR A 1 93 ? 2.947 -2.758 8.859 1.00 95.25 93 TYR A CA 1
ATOM 738 C C . TYR A 1 93 ? 2.576 -3.900 9.814 1.00 95.25 93 TYR A C 1
ATOM 740 O O . TYR A 1 93 ? 1.468 -3.934 10.347 1.00 95.25 93 TYR A O 1
ATOM 748 N N . ARG A 1 94 ? 3.509 -4.816 10.104 1.00 93.38 94 ARG A N 1
ATOM 749 C CA . ARG A 1 94 ? 3.286 -5.855 11.123 1.00 93.38 94 ARG A CA 1
ATOM 750 C C . ARG A 1 94 ? 3.063 -5.257 12.513 1.00 93.38 94 ARG A C 1
ATOM 752 O O . ARG A 1 94 ? 2.175 -5.719 13.222 1.00 93.38 94 ARG A O 1
ATOM 759 N N . ASN A 1 95 ? 3.783 -4.193 12.868 1.00 94.69 95 ASN A N 1
ATOM 760 C CA . ASN A 1 95 ? 3.546 -3.480 14.125 1.00 94.69 95 ASN A CA 1
ATOM 761 C C . ASN A 1 95 ? 2.136 -2.868 14.172 1.00 94.69 95 ASN A C 1
ATOM 763 O O . ASN A 1 95 ? 1.467 -2.960 15.201 1.00 94.69 95 ASN A O 1
ATOM 767 N N . PHE A 1 96 ? 1.659 -2.286 13.065 1.00 96.38 96 PHE A N 1
ATOM 768 C CA . PHE A 1 96 ? 0.273 -1.827 12.944 1.00 96.38 96 PHE A CA 1
ATOM 769 C C . PHE A 1 96 ? -0.725 -2.972 13.165 1.00 96.38 96 PHE A C 1
ATOM 771 O O . PHE A 1 96 ? -1.638 -2.837 13.981 1.00 96.38 96 PHE A O 1
ATOM 778 N N . MET A 1 97 ? -0.522 -4.112 12.502 1.00 95.50 97 MET A N 1
ATOM 779 C CA . MET A 1 97 ? -1.362 -5.301 12.657 1.00 95.50 97 MET A CA 1
ATOM 780 C C . MET A 1 97 ? -1.426 -5.794 14.108 1.00 95.50 97 MET A C 1
ATOM 782 O O . MET A 1 97 ? -2.515 -6.065 14.622 1.00 95.50 97 MET A O 1
ATOM 786 N N . ASP A 1 98 ? -0.285 -5.852 14.796 1.00 94.94 98 ASP A N 1
ATOM 787 C CA . ASP A 1 98 ? -0.223 -6.232 16.209 1.00 94.94 98 ASP A CA 1
ATOM 788 C C . ASP A 1 98 ? -0.958 -5.213 17.098 1.00 94.94 98 ASP A C 1
ATOM 790 O O . ASP A 1 98 ? -1.737 -5.603 17.971 1.00 94.94 98 ASP A O 1
ATOM 794 N N . CYS A 1 99 ? -0.797 -3.912 16.831 1.00 95.88 99 CYS A N 1
ATOM 795 C CA . CYS A 1 99 ? -1.476 -2.836 17.564 1.00 95.88 99 CYS A CA 1
ATOM 796 C C . CYS A 1 99 ? -3.007 -2.904 17.468 1.00 95.88 99 CYS A C 1
ATOM 798 O O . CYS A 1 99 ? -3.695 -2.509 18.410 1.00 95.88 99 CYS A O 1
ATOM 800 N N . VAL A 1 100 ? -3.549 -3.404 16.355 1.00 95.94 100 VAL A N 1
ATOM 801 C CA . VAL A 1 100 ? -5.003 -3.556 16.162 1.00 95.94 100 VAL A CA 1
ATOM 802 C C . VAL A 1 100 ? -5.510 -4.964 16.500 1.00 95.94 100 VAL A C 1
ATOM 804 O O . VAL A 1 100 ? -6.702 -5.251 16.364 1.00 95.94 100 VAL A O 1
ATOM 807 N N . GLY A 1 101 ? -4.629 -5.852 16.971 1.00 94.06 101 GLY A N 1
ATOM 808 C CA . GLY A 1 101 ? -4.966 -7.227 17.339 1.00 94.06 101 GLY A CA 1
ATOM 809 C C . GLY A 1 101 ? -5.333 -8.110 16.142 1.00 94.06 101 GLY A C 1
ATOM 810 O O . GLY A 1 101 ? -6.246 -8.933 16.250 1.00 94.06 101 GLY A O 1
ATOM 811 N N . ALA A 1 102 ? -4.665 -7.911 15.004 1.00 92.12 102 ALA A N 1
ATOM 812 C CA . ALA A 1 102 ? -4.828 -8.668 13.766 1.00 92.12 102 ALA A CA 1
ATOM 813 C C . ALA A 1 102 ? -3.528 -9.407 13.408 1.00 92.12 102 ALA A C 1
ATOM 815 O O . ALA A 1 102 ? -2.870 -9.054 12.438 1.00 92.12 102 ALA A O 1
ATOM 816 N N . SER A 1 103 ? -3.132 -10.422 14.182 1.00 82.31 103 SER A N 1
ATOM 817 C CA . SER A 1 103 ? -1.837 -11.087 13.974 1.00 82.31 103 SER A CA 1
ATOM 818 C C . SER A 1 103 ? -1.717 -11.719 12.583 1.00 82.31 103 SER A C 1
ATOM 820 O O . SER A 1 103 ? -2.650 -12.354 12.091 1.00 82.31 103 SER A O 1
ATOM 822 N N . THR A 1 104 ? -0.526 -11.637 11.983 1.00 79.94 104 THR A N 1
ATOM 823 C CA . THR A 1 104 ? -0.207 -12.365 10.743 1.00 79.94 104 THR A CA 1
ATOM 824 C C . THR A 1 104 ? -0.268 -13.881 10.917 1.00 79.94 104 THR A C 1
ATOM 826 O O . THR A 1 104 ? -0.458 -14.594 9.940 1.00 79.94 104 THR A O 1
ATOM 829 N N . LYS A 1 105 ? -0.153 -14.390 12.152 1.00 78.75 105 LYS A N 1
ATOM 830 C CA . LYS A 1 105 ? -0.296 -15.823 12.462 1.00 78.75 105 LYS A CA 1
ATOM 831 C C . LYS A 1 105 ? -1.718 -16.343 12.258 1.00 78.75 105 LYS A C 1
ATOM 833 O O . LYS A 1 105 ? -1.891 -17.540 12.059 1.00 78.75 105 LYS A O 1
ATOM 838 N N . ASP A 1 106 ? -2.703 -15.450 12.299 1.00 72.31 106 ASP A N 1
ATOM 839 C CA . ASP A 1 106 ? -4.112 -15.782 12.084 1.00 72.31 106 ASP A CA 1
ATOM 840 C C . ASP A 1 106 ? -4.487 -15.738 10.591 1.00 72.31 106 ASP A C 1
ATOM 842 O O . ASP A 1 106 ? -5.633 -16.007 10.227 1.00 72.31 106 ASP A O 1
ATOM 846 N N . LEU A 1 107 ? -3.541 -15.372 9.716 1.00 80.38 107 LEU A N 1
ATOM 847 C CA . LEU A 1 107 ? -3.736 -15.372 8.272 1.00 80.38 107 LEU A CA 1
ATOM 848 C C . LEU A 1 107 ? -3.541 -16.793 7.747 1.00 80.38 107 LEU A C 1
ATOM 850 O O . LEU A 1 107 ? -2.418 -17.280 7.642 1.00 80.38 107 LEU A O 1
ATOM 854 N N . VAL A 1 108 ? -4.652 -17.456 7.438 1.00 71.56 108 VAL A N 1
ATOM 855 C CA . VAL A 1 108 ? -4.641 -18.821 6.894 1.00 71.56 108 VAL A CA 1
ATOM 856 C C . VAL A 1 108 ? -4.643 -18.792 5.368 1.00 71.56 108 VAL A C 1
ATOM 858 O O . VAL A 1 108 ? -3.818 -19.458 4.752 1.00 71.56 108 VAL A O 1
ATOM 861 N N . ASP A 1 109 ? -5.505 -17.962 4.772 1.00 81.31 109 ASP A N 1
ATOM 862 C CA . ASP A 1 109 ? -5.710 -17.907 3.325 1.00 81.31 109 ASP A CA 1
ATOM 863 C C . ASP A 1 109 ? -5.669 -16.469 2.802 1.00 81.31 109 ASP A C 1
ATOM 865 O O . ASP A 1 109 ? -6.236 -15.550 3.404 1.00 81.31 109 ASP A O 1
ATOM 869 N N . GLU A 1 110 ? -5.027 -16.284 1.646 1.00 86.19 110 GLU A N 1
ATOM 870 C CA . GLU A 1 110 ? -5.102 -15.036 0.891 1.00 86.19 110 GLU A CA 1
ATOM 871 C C . GLU A 1 110 ? -6.535 -14.847 0.343 1.00 86.19 110 GLU A C 1
ATOM 873 O O . GLU A 1 110 ? -7.053 -15.720 -0.361 1.00 86.19 110 GLU A O 1
ATOM 878 N N . PRO A 1 111 ? -7.198 -13.710 0.621 1.00 87.75 111 PRO A N 1
ATOM 879 C CA . PRO A 1 111 ? -8.498 -13.388 0.049 1.00 87.75 111 PRO A CA 1
ATOM 880 C C . PRO A 1 111 ? -8.492 -13.416 -1.484 1.00 87.75 111 PRO A C 1
ATOM 882 O O . PRO A 1 111 ? -7.571 -12.924 -2.133 1.00 87.75 111 PRO A O 1
ATOM 885 N N . LEU A 1 112 ? -9.592 -13.879 -2.089 1.00 89.75 112 LEU A N 1
ATOM 886 C CA . LEU A 1 112 ? -9.723 -13.951 -3.553 1.00 89.75 112 LEU A CA 1
ATOM 887 C C . LEU A 1 112 ? -9.458 -12.606 -4.249 1.00 89.75 112 LEU A C 1
ATOM 889 O O . LEU A 1 112 ? -8.910 -12.575 -5.348 1.00 89.75 112 LEU A O 1
ATOM 893 N N . PHE A 1 113 ? -9.870 -11.501 -3.622 1.00 88.69 113 PHE A N 1
ATOM 894 C CA . PHE A 1 113 ? -9.625 -10.162 -4.148 1.00 88.69 113 PHE A CA 1
ATOM 895 C C . PHE A 1 113 ? -8.128 -9.838 -4.214 1.00 88.69 113 PHE A C 1
ATOM 897 O O . PHE A 1 113 ? -7.654 -9.476 -5.288 1.00 88.69 113 PHE A O 1
ATOM 904 N N . SER A 1 114 ? -7.385 -9.994 -3.110 1.00 89.06 114 SER A N 1
ATOM 905 C CA . SER A 1 114 ? -5.952 -9.675 -3.080 1.00 89.06 114 SER A CA 1
ATOM 906 C C . SER A 1 114 ? -5.162 -10.614 -3.984 1.00 89.06 114 SER A C 1
ATOM 908 O O . SER A 1 114 ? -4.321 -10.149 -4.742 1.00 89.06 114 SER A O 1
ATOM 910 N N . SER A 1 115 ? -5.530 -11.898 -4.022 1.00 91.19 115 SER A N 1
ATOM 911 C CA . SER A 1 115 ? -4.902 -12.874 -4.914 1.00 91.19 115 SER A CA 1
ATOM 912 C C . SER A 1 115 ? -5.034 -12.470 -6.387 1.00 91.19 115 SER A C 1
ATOM 914 O O . SER A 1 115 ? -4.034 -12.378 -7.100 1.00 91.19 115 SER A O 1
ATOM 916 N N . LYS A 1 116 ? -6.250 -12.114 -6.832 1.00 93.12 116 LYS A N 1
ATOM 917 C CA . LYS A 1 116 ? -6.496 -11.635 -8.204 1.00 93.12 116 LYS A CA 1
ATOM 918 C C . LYS A 1 116 ? -5.816 -10.302 -8.496 1.00 93.12 116 LYS A C 1
ATOM 920 O O . LYS A 1 116 ? -5.297 -10.114 -9.593 1.00 93.12 116 LYS A O 1
ATOM 925 N N . PHE A 1 117 ? -5.842 -9.375 -7.542 1.00 91.88 117 PHE A N 1
ATOM 926 C CA . PHE A 1 117 ? -5.168 -8.085 -7.668 1.00 91.88 117 PHE A CA 1
ATOM 927 C C . PHE A 1 117 ? -3.663 -8.283 -7.900 1.00 91.88 117 PHE A C 1
ATOM 929 O O . PHE A 1 117 ? -3.119 -7.801 -8.894 1.00 91.88 117 PHE A O 1
ATOM 936 N N . ASN A 1 118 ? -3.025 -9.079 -7.044 1.00 92.62 118 ASN A N 1
ATOM 937 C CA . ASN A 1 118 ? -1.604 -9.394 -7.108 1.00 92.62 118 ASN A CA 1
ATOM 938 C C . ASN A 1 118 ? -1.246 -10.171 -8.385 1.00 92.62 118 ASN A C 1
ATOM 940 O O . ASN A 1 118 ? -0.238 -9.896 -9.033 1.00 92.62 118 ASN A O 1
ATOM 944 N N . GLU A 1 119 ? -2.065 -11.140 -8.797 1.00 95.25 119 GLU A N 1
ATOM 945 C CA . GLU A 1 119 ? -1.849 -11.889 -10.040 1.00 95.25 119 GLU A CA 1
ATOM 946 C C . GLU A 1 119 ? -1.918 -10.987 -11.281 1.00 95.25 119 GLU A C 1
ATOM 948 O O . GLU A 1 119 ? -1.053 -11.085 -12.154 1.00 95.25 119 GLU A O 1
ATOM 953 N N . ASN A 1 120 ? -2.879 -10.060 -11.333 1.00 95.38 120 ASN A N 1
ATOM 954 C CA . ASN A 1 120 ? -2.993 -9.100 -12.430 1.00 95.38 120 ASN A CA 1
ATOM 955 C C . ASN A 1 120 ? -1.774 -8.174 -12.5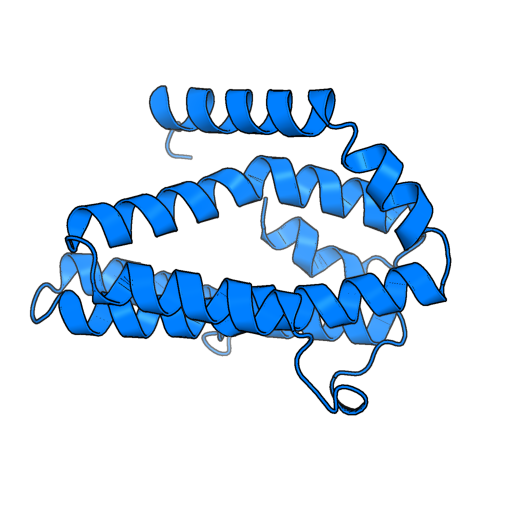11 1.00 95.38 120 ASN A C 1
ATOM 957 O O . ASN A 1 120 ? -1.241 -7.975 -13.604 1.00 95.38 120 ASN A O 1
ATOM 961 N N . TRP A 1 121 ? -1.291 -7.666 -11.373 1.00 95.75 121 TRP A N 1
ATOM 962 C CA . TRP A 1 121 ? -0.064 -6.868 -11.325 1.00 95.75 121 TRP A CA 1
ATOM 963 C C . TRP A 1 121 ? 1.152 -7.660 -11.793 1.00 95.75 121 TRP A C 1
ATOM 965 O O . TRP A 1 121 ? 1.882 -7.213 -12.676 1.00 95.75 121 TRP A O 1
ATOM 975 N N . ARG A 1 122 ? 1.337 -8.878 -11.275 1.00 96.19 122 ARG A N 1
ATOM 976 C CA . ARG A 1 122 ? 2.429 -9.763 -11.700 1.00 96.19 122 ARG A CA 1
ATOM 977 C C . ARG A 1 122 ? 2.377 -10.057 -13.194 1.00 96.19 122 ARG A C 1
ATOM 979 O O . ARG A 1 122 ? 3.419 -10.062 -13.846 1.00 96.19 122 ARG A O 1
ATOM 986 N N . LYS A 1 123 ? 1.184 -10.300 -13.740 1.00 97.19 123 LYS A N 1
ATOM 987 C CA . LYS A 1 123 ? 0.976 -10.519 -15.173 1.00 97.19 123 LYS A CA 1
ATOM 988 C C . LYS A 1 123 ? 1.358 -9.278 -15.978 1.00 97.19 123 LYS A C 1
ATOM 990 O O . LYS A 1 123 ? 2.180 -9.384 -16.883 1.00 97.19 123 LYS A O 1
ATOM 995 N N . PHE A 1 124 ? 0.838 -8.109 -15.607 1.00 97.00 124 PHE A N 1
ATOM 996 C CA . PHE A 1 124 ? 1.152 -6.842 -16.269 1.00 97.00 124 PHE A CA 1
ATOM 997 C C . PHE A 1 124 ? 2.662 -6.552 -16.251 1.00 97.00 124 PHE A C 1
ATOM 999 O O . PHE A 1 124 ? 3.265 -6.311 -17.294 1.00 97.00 124 PHE A O 1
ATOM 1006 N N . CYS A 1 125 ? 3.310 -6.687 -15.091 1.00 96.06 125 CYS A N 1
ATOM 1007 C CA . CYS A 1 125 ? 4.753 -6.487 -14.945 1.00 96.06 125 CYS A CA 1
ATOM 1008 C C . CYS A 1 125 ? 5.603 -7.479 -15.755 1.00 96.06 125 CYS A C 1
ATOM 1010 O O . CYS A 1 125 ? 6.762 -7.173 -16.034 1.00 96.06 125 CYS A O 1
ATOM 1012 N N . ARG A 1 126 ? 5.074 -8.648 -16.138 1.00 96.50 126 ARG A N 1
ATOM 1013 C CA . ARG A 1 126 ? 5.769 -9.618 -17.004 1.00 96.50 126 ARG A CA 1
ATOM 1014 C C . ARG A 1 126 ? 5.536 -9.354 -18.487 1.00 96.50 126 ARG A C 1
ATOM 1016 O O . ARG A 1 126 ? 6.475 -9.466 -19.271 1.00 96.50 126 ARG A O 1
ATOM 1023 N N . GLU A 1 127 ? 4.299 -9.045 -18.860 1.00 96.88 127 GLU A N 1
ATOM 1024 C CA . GLU A 1 127 ? 3.846 -9.065 -20.255 1.00 96.88 127 GLU A CA 1
ATOM 1025 C C . GLU A 1 127 ? 3.925 -7.696 -20.946 1.00 96.88 127 GLU A C 1
ATOM 1027 O O . GLU A 1 127 ? 4.219 -7.639 -22.141 1.00 96.88 127 GLU A O 1
ATOM 1032 N N . SER A 1 128 ? 3.708 -6.596 -20.222 1.00 97.56 128 SER A N 1
ATOM 1033 C CA . SER A 1 128 ? 3.733 -5.241 -20.792 1.00 97.56 128 SER A CA 1
ATOM 1034 C C . SER A 1 128 ? 5.157 -4.794 -21.132 1.00 97.56 128 SER A C 1
ATOM 1036 O O . SER A 1 128 ? 6.103 -5.285 -20.508 1.00 97.56 128 SER A O 1
ATOM 1038 N N . PRO A 1 129 ? 5.372 -3.841 -22.059 1.00 97.50 129 PRO A N 1
ATOM 1039 C CA . PRO A 1 129 ? 6.682 -3.225 -22.287 1.00 97.50 129 PRO A CA 1
ATOM 1040 C C . PRO A 1 129 ? 7.361 -2.778 -20.982 1.00 97.50 129 PRO A C 1
ATOM 1042 O O . PRO A 1 129 ? 6.696 -2.343 -20.044 1.00 97.50 129 PRO A O 1
ATOM 1045 N N . LEU A 1 130 ? 8.691 -2.906 -20.896 1.00 94.25 130 LEU A N 1
ATOM 1046 C CA . LEU A 1 130 ? 9.426 -2.639 -19.649 1.00 94.25 130 LEU A CA 1
ATOM 1047 C C . LEU A 1 130 ? 9.213 -1.204 -19.147 1.00 94.25 130 LEU A C 1
ATOM 1049 O O . LEU A 1 130 ? 9.017 -0.994 -17.955 1.00 94.25 130 LEU A O 1
ATOM 1053 N N . GLU A 1 131 ? 9.230 -0.233 -20.058 1.00 93.88 131 GLU A N 1
ATOM 1054 C CA . GLU A 1 131 ? 9.003 1.178 -19.734 1.00 93.88 131 GLU A CA 1
ATOM 1055 C C . GLU A 1 131 ? 7.606 1.399 -19.149 1.00 93.88 131 GLU A C 1
ATOM 1057 O O . GLU A 1 131 ? 7.478 2.051 -18.120 1.00 93.88 131 GLU A O 1
ATOM 1062 N N . GLU A 1 132 ? 6.575 0.775 -19.726 1.00 96.06 132 GLU A N 1
ATOM 1063 C CA . GLU A 1 132 ? 5.207 0.847 -19.201 1.00 96.06 132 GLU A CA 1
ATOM 1064 C C . GLU A 1 132 ? 5.085 0.192 -17.822 1.00 96.06 132 GLU A C 1
ATOM 1066 O O . GLU A 1 132 ? 4.439 0.747 -16.937 1.00 96.06 132 GLU A O 1
ATOM 1071 N N . ALA A 1 133 ? 5.733 -0.957 -17.606 1.00 95.25 133 ALA A N 1
ATOM 1072 C CA . ALA A 1 133 ? 5.742 -1.623 -16.304 1.00 95.25 133 ALA A CA 1
ATOM 1073 C C . ALA A 1 133 ? 6.421 -0.759 -15.225 1.00 95.25 133 ALA A C 1
ATOM 1075 O O . ALA A 1 133 ? 5.890 -0.625 -14.123 1.00 95.25 133 ALA A O 1
ATOM 1076 N N . LEU A 1 134 ? 7.561 -0.140 -15.550 1.00 93.19 134 LEU A N 1
ATOM 1077 C CA . LEU A 1 134 ? 8.261 0.788 -14.656 1.00 93.19 134 LEU A CA 1
ATOM 1078 C C . LEU A 1 134 ? 7.425 2.043 -14.380 1.00 93.19 134 LEU A C 1
ATOM 1080 O O . LEU A 1 134 ? 7.323 2.467 -13.230 1.00 93.19 134 LEU A O 1
ATOM 1084 N N . SER A 1 135 ? 6.802 2.624 -15.408 1.00 92.25 135 SER A N 1
ATOM 1085 C CA . SER A 1 135 ? 5.924 3.786 -15.255 1.00 92.25 135 SER A CA 1
ATOM 1086 C C . SER A 1 135 ? 4.688 3.470 -14.418 1.00 92.25 135 SER A C 1
ATOM 1088 O O . SER A 1 135 ? 4.311 4.292 -13.590 1.00 92.25 135 SER A O 1
ATOM 1090 N N . ALA A 1 136 ? 4.082 2.292 -14.579 1.00 93.50 136 ALA A N 1
ATOM 1091 C CA . ALA A 1 136 ? 2.927 1.882 -13.786 1.00 93.50 136 ALA A CA 1
ATOM 1092 C C . ALA A 1 136 ? 3.272 1.738 -12.297 1.00 93.50 136 ALA A C 1
ATOM 1094 O O . ALA A 1 136 ? 2.514 2.218 -11.458 1.00 93.50 136 ALA A O 1
ATOM 1095 N N . ILE A 1 137 ? 4.428 1.144 -11.968 1.00 92.00 137 ILE A N 1
ATOM 1096 C CA . ILE A 1 137 ? 4.915 1.075 -10.580 1.00 92.00 137 ILE A CA 1
ATOM 1097 C C . ILE A 1 137 ? 5.164 2.485 -10.035 1.00 92.00 137 ILE A C 1
ATOM 1099 O O . ILE A 1 137 ? 4.693 2.807 -8.952 1.00 92.00 137 ILE A O 1
ATOM 1103 N N . ALA A 1 138 ? 5.827 3.351 -10.806 1.00 90.88 138 ALA A N 1
ATOM 1104 C CA . ALA A 1 138 ? 6.094 4.719 -10.373 1.00 90.88 138 ALA A CA 1
ATOM 1105 C C . ALA A 1 138 ? 4.805 5.525 -10.127 1.00 90.88 138 ALA A C 1
ATOM 1107 O O . ALA A 1 138 ? 4.745 6.302 -9.182 1.00 90.88 138 ALA A O 1
ATOM 1108 N N . VAL A 1 139 ? 3.770 5.350 -10.956 1.00 92.00 139 VAL A N 1
ATOM 1109 C CA . VAL A 1 139 ? 2.460 5.990 -10.746 1.00 92.00 139 VAL A CA 1
ATOM 1110 C C . VAL A 1 139 ? 1.765 5.432 -9.507 1.00 92.00 139 VAL A C 1
ATOM 1112 O O . VAL A 1 139 ? 1.244 6.214 -8.720 1.00 92.00 139 VAL A O 1
ATOM 1115 N N . TYR A 1 140 ? 1.809 4.114 -9.295 1.00 90.00 140 TYR A N 1
ATOM 1116 C CA . TYR A 1 140 ? 1.282 3.493 -8.079 1.00 90.00 140 TYR A CA 1
ATOM 1117 C C . TYR A 1 140 ? 1.935 4.078 -6.814 1.00 90.00 140 TYR A C 1
ATOM 1119 O O . TYR A 1 140 ? 1.232 4.465 -5.891 1.00 90.00 140 TYR A O 1
ATOM 1127 N N . GLU A 1 141 ? 3.258 4.263 -6.809 1.00 89.81 141 GLU A N 1
ATOM 1128 C CA . GLU A 1 141 ? 3.966 4.914 -5.694 1.00 89.81 141 GLU A CA 1
ATOM 1129 C C . GLU A 1 141 ? 3.645 6.415 -5.562 1.00 89.81 141 GLU A C 1
ATOM 1131 O O . GLU A 1 141 ? 3.682 6.965 -4.466 1.00 89.81 141 GLU A O 1
ATOM 1136 N N . ILE A 1 142 ? 3.309 7.112 -6.654 1.00 92.62 142 ILE A N 1
ATOM 1137 C CA . ILE A 1 142 ? 2.846 8.509 -6.583 1.00 92.62 142 ILE A CA 1
ATOM 1138 C C . ILE A 1 142 ? 1.482 8.594 -5.881 1.00 92.62 142 ILE A C 1
ATOM 1140 O O . ILE A 1 142 ? 1.252 9.540 -5.120 1.00 92.62 142 ILE A O 1
ATOM 1144 N N . PHE A 1 143 ? 0.598 7.617 -6.106 1.00 93.56 143 PHE A N 1
ATOM 1145 C CA . PHE A 1 143 ? -0.708 7.540 -5.445 1.00 93.56 143 PHE A CA 1
ATOM 1146 C C . PHE A 1 143 ? -0.613 7.276 -3.941 1.00 93.56 143 PHE A C 1
ATOM 1148 O O . PHE A 1 143 ? -1.505 7.698 -3.205 1.00 93.56 143 PHE A O 1
ATOM 1155 N N . ASP A 1 144 ? 0.501 6.721 -3.448 1.00 92.25 144 ASP A N 1
ATOM 1156 C CA . ASP A 1 144 ? 0.705 6.563 -2.006 1.00 92.25 144 ASP A CA 1
ATOM 1157 C C . ASP A 1 144 ? 0.582 7.911 -1.265 1.00 92.25 144 ASP A C 1
ATOM 1159 O O . ASP A 1 144 ? 0.072 7.977 -0.145 1.00 92.25 144 ASP A O 1
ATOM 1163 N N . GLN A 1 145 ? 0.968 9.029 -1.889 1.00 92.19 145 GLN A N 1
ATOM 1164 C CA . GLN A 1 145 ? 0.937 10.320 -1.208 1.00 92.19 145 GLN A CA 1
ATOM 1165 C C . GLN A 1 145 ? -0.479 10.760 -0.770 1.00 92.19 145 GLN A C 1
ATOM 1167 O O . GLN A 1 145 ? -0.653 11.109 0.406 1.00 92.19 145 GLN A O 1
ATOM 1172 N N . PRO A 1 146 ? -1.494 10.827 -1.648 1.00 95.19 146 PRO A N 1
ATOM 1173 C CA . PRO A 1 146 ? -2.862 11.106 -1.214 1.00 95.19 146 PRO A CA 1
ATOM 1174 C C . PRO A 1 146 ? -3.498 9.950 -0.427 1.00 95.19 146 PRO A C 1
ATOM 1176 O O . PRO A 1 146 ? -4.160 10.212 0.589 1.00 95.19 146 PRO A O 1
ATOM 1179 N N . ASP A 1 147 ? -3.233 8.698 -0.807 1.00 95.62 147 ASP A N 1
ATOM 1180 C CA . ASP A 1 147 ? -3.824 7.511 -0.179 1.00 95.62 147 ASP A CA 1
ATOM 1181 C C . ASP A 1 147 ? -3.427 7.377 1.289 1.00 95.62 147 ASP A C 1
ATOM 1183 O O . ASP A 1 147 ? -4.276 7.237 2.173 1.00 95.62 147 ASP A O 1
ATOM 1187 N N . TYR A 1 148 ? -2.136 7.492 1.599 1.00 95.50 148 TYR A N 1
ATOM 1188 C CA . TYR A 1 148 ? -1.653 7.301 2.964 1.00 95.50 148 TYR A CA 1
ATOM 1189 C C . TYR A 1 148 ? -1.963 8.483 3.874 1.00 95.50 148 TYR A C 1
ATOM 1191 O O . TYR A 1 148 ? -2.144 8.289 5.080 1.00 95.50 148 TYR A O 1
ATOM 1199 N N . LYS A 1 149 ? -2.136 9.692 3.325 1.00 96.25 149 LYS A N 1
ATOM 1200 C CA . LYS A 1 149 ? -2.727 10.807 4.083 1.00 96.25 149 LYS A CA 1
ATOM 1201 C C . LYS A 1 149 ? -4.161 10.483 4.493 1.00 96.25 149 LYS A C 1
ATOM 1203 O O . LYS A 1 149 ? -4.542 10.775 5.630 1.00 96.25 149 LYS A O 1
ATOM 1208 N N . LEU A 1 150 ? -4.954 9.904 3.592 1.00 96.81 150 LEU A N 1
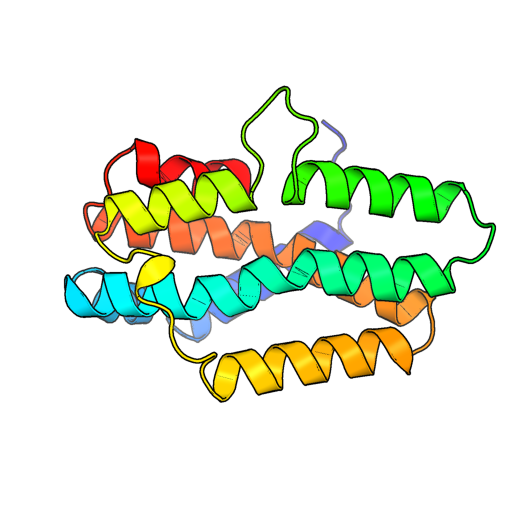ATOM 1209 C CA . LEU A 1 150 ? -6.320 9.466 3.878 1.00 96.81 150 LEU A CA 1
ATOM 1210 C C . LEU A 1 150 ? -6.323 8.320 4.897 1.00 96.81 150 LEU A C 1
ATOM 1212 O O . LEU A 1 150 ? -7.022 8.412 5.911 1.00 96.81 150 LEU A O 1
ATOM 1216 N N . PHE A 1 151 ? -5.502 7.287 4.692 1.00 97.25 151 PHE A N 1
ATOM 1217 C CA . PHE A 1 151 ? -5.390 6.160 5.617 1.00 97.25 151 PHE A CA 1
ATOM 1218 C C . PHE A 1 151 ? -4.956 6.607 7.007 1.00 97.25 151 PHE A C 1
ATOM 1220 O O . PHE A 1 151 ? -5.583 6.201 7.984 1.00 97.25 151 PHE A O 1
ATOM 1227 N N . LEU A 1 152 ? -3.963 7.496 7.125 1.00 98.00 152 LEU A N 1
ATOM 1228 C CA . LEU A 1 152 ? -3.535 8.019 8.421 1.00 98.00 152 LEU A CA 1
ATOM 1229 C C . LEU A 1 152 ? -4.701 8.686 9.164 1.00 98.00 152 LEU A C 1
ATOM 1231 O O . LEU A 1 152 ? -4.926 8.379 10.336 1.00 98.00 152 LEU A O 1
ATOM 1235 N N . ARG A 1 153 ? -5.477 9.549 8.494 1.00 97.81 153 ARG A N 1
ATOM 1236 C CA . ARG A 1 153 ? -6.650 10.195 9.109 1.00 97.81 153 ARG A CA 1
ATOM 1237 C C . ARG A 1 153 ? -7.701 9.174 9.543 1.00 97.81 153 ARG A C 1
ATOM 1239 O O . ARG A 1 153 ? -8.251 9.295 10.639 1.00 97.81 153 ARG A O 1
ATOM 1246 N N . ALA A 1 154 ? -7.964 8.157 8.723 1.00 98.06 154 ALA A N 1
ATOM 1247 C CA . ALA A 1 154 ? -8.915 7.097 9.053 1.00 98.06 154 ALA A CA 1
ATOM 1248 C C . ALA A 1 154 ? -8.450 6.257 10.258 1.00 98.06 154 ALA A C 1
ATOM 1250 O O . ALA A 1 154 ? -9.237 6.005 11.171 1.00 98.06 154 ALA A O 1
ATOM 1251 N N . MET A 1 155 ? -7.168 5.884 10.317 1.00 98.12 155 MET A N 1
ATOM 1252 C CA . MET A 1 155 ? -6.590 5.138 11.442 1.00 98.12 155 MET A CA 1
ATOM 1253 C C . MET A 1 155 ? -6.573 5.959 12.737 1.00 98.12 155 MET A C 1
ATOM 1255 O O . MET A 1 155 ? -6.867 5.432 13.810 1.00 98.12 155 MET A O 1
ATOM 1259 N N . GLN A 1 156 ? -6.303 7.265 12.647 1.00 98.06 156 GLN A N 1
ATOM 1260 C CA . GLN A 1 156 ? -6.412 8.183 13.784 1.00 98.06 156 GLN A CA 1
ATOM 1261 C C . GLN A 1 156 ? -7.849 8.250 14.316 1.00 98.06 156 GLN A C 1
ATOM 1263 O O . GLN A 1 156 ? -8.061 8.124 15.522 1.00 98.06 156 GLN A O 1
ATOM 1268 N N . LYS A 1 157 ? -8.849 8.379 13.431 1.00 97.88 157 LYS A N 1
ATOM 1269 C CA . LYS A 1 157 ? -10.277 8.348 13.803 1.00 97.88 157 LYS A CA 1
ATOM 1270 C C . LYS A 1 157 ? -10.694 7.009 14.422 1.00 97.88 157 LYS A C 1
ATOM 1272 O O . LYS A 1 157 ? -11.544 6.993 15.308 1.00 97.88 157 LYS A O 1
ATOM 1277 N N . ALA A 1 158 ? -10.088 5.905 13.988 1.00 97.81 158 ALA A N 1
ATOM 1278 C CA . ALA A 1 158 ? -10.298 4.575 14.557 1.00 97.81 158 ALA A CA 1
ATOM 1279 C C . ALA A 1 158 ? -9.649 4.377 15.942 1.00 97.81 158 ALA A C 1
ATOM 1281 O O . ALA A 1 158 ? -9.877 3.347 16.575 1.00 97.81 158 ALA A O 1
ATOM 1282 N N . GLY A 1 159 ? -8.854 5.337 16.427 1.00 97.69 159 GLY A N 1
ATOM 1283 C CA . GLY A 1 159 ? -8.180 5.244 17.723 1.00 97.69 159 GLY A CA 1
ATOM 1284 C C . GLY A 1 159 ? -6.970 4.308 17.727 1.00 97.69 159 GLY A C 1
ATOM 1285 O O . GLY A 1 159 ? -6.620 3.773 18.779 1.00 97.69 159 GLY A O 1
ATOM 1286 N N . VAL A 1 160 ? -6.335 4.088 16.569 1.00 98.12 160 VAL A N 1
ATOM 1287 C CA . VAL A 1 160 ? -5.094 3.304 16.472 1.00 98.12 160 VAL A CA 1
ATOM 1288 C C . VAL A 1 160 ? -3.992 4.003 17.286 1.00 98.12 160 VAL A C 1
ATOM 1290 O O . VAL A 1 160 ? -3.815 5.217 17.152 1.00 98.12 160 VAL A O 1
ATOM 1293 N N . PRO A 1 161 ? -3.246 3.275 18.139 1.00 97.31 161 PRO A N 1
ATOM 1294 C CA . PRO A 1 161 ? -2.172 3.860 18.937 1.00 97.31 161 PRO A CA 1
ATOM 1295 C C . PRO A 1 161 ? -1.029 4.369 18.055 1.00 97.31 161 PRO A C 1
ATOM 1297 O O . PRO A 1 161 ? -0.792 3.849 16.969 1.00 97.31 161 PRO A O 1
ATOM 1300 N N . GLU A 1 162 ? -0.269 5.340 18.564 1.00 96.12 162 GLU A N 1
ATOM 1301 C CA . GLU A 1 162 ? 0.792 6.040 17.823 1.00 96.12 162 GLU A CA 1
ATOM 1302 C C . GLU A 1 162 ? 1.786 5.096 17.128 1.00 96.12 162 GLU A C 1
ATOM 1304 O O . GLU A 1 162 ? 2.067 5.276 15.948 1.00 96.12 162 GLU A O 1
ATOM 1309 N N . ALA A 1 163 ? 2.226 4.034 17.812 1.00 95.75 163 ALA A N 1
ATOM 1310 C CA . ALA A 1 163 ? 3.135 3.030 17.248 1.00 95.75 163 ALA A CA 1
ATOM 1311 C C . ALA A 1 163 ? 2.556 2.283 16.027 1.00 95.75 163 ALA A C 1
ATOM 1313 O O . ALA A 1 163 ? 3.297 1.839 15.156 1.00 95.75 163 ALA A O 1
ATOM 1314 N N . GLY A 1 164 ? 1.229 2.145 15.941 1.00 95.94 164 GLY A N 1
ATOM 1315 C CA . GLY A 1 164 ? 0.547 1.576 14.777 1.00 95.94 164 GLY A CA 1
ATOM 1316 C C . GLY A 1 164 ? 0.340 2.583 13.641 1.00 95.94 164 GLY A C 1
ATOM 1317 O O . GLY A 1 164 ? 0.001 2.186 12.530 1.00 95.94 164 GLY A O 1
ATOM 1318 N N . LEU A 1 165 ? 0.548 3.879 13.891 1.00 97.88 165 LEU A N 1
ATOM 1319 C CA . LEU A 1 165 ? 0.442 4.931 12.879 1.00 97.88 165 LEU A CA 1
ATOM 1320 C C . LEU A 1 165 ? 1.757 5.165 12.123 1.00 97.88 165 LEU A C 1
ATOM 1322 O O . LEU A 1 165 ? 1.732 5.792 11.064 1.00 97.88 165 LEU A O 1
ATOM 1326 N N . ASP A 1 166 ? 2.887 4.672 12.637 1.00 97.00 166 ASP A N 1
ATOM 1327 C CA . ASP A 1 166 ? 4.222 4.909 12.066 1.00 97.00 166 ASP A CA 1
ATOM 1328 C C . ASP A 1 166 ? 4.341 4.424 10.620 1.00 97.00 166 ASP A C 1
ATOM 1330 O O . ASP A 1 166 ? 4.926 5.118 9.790 1.00 97.00 166 ASP A O 1
ATOM 1334 N N . PHE A 1 167 ? 3.700 3.300 10.285 1.00 95.44 167 PHE A N 1
ATOM 1335 C CA . PHE A 1 167 ? 3.598 2.833 8.903 1.00 95.44 167 PHE A CA 1
ATOM 1336 C C . PHE A 1 167 ? 2.994 3.907 7.987 1.00 95.44 167 PHE A C 1
ATOM 1338 O O . PHE A 1 167 ? 3.618 4.322 7.016 1.00 95.44 167 PHE A O 1
ATOM 1345 N N . PHE A 1 168 ? 1.821 4.441 8.330 1.00 96.00 168 PHE A N 1
ATOM 1346 C CA . PHE A 1 168 ? 1.131 5.426 7.490 1.00 96.00 168 PHE A CA 1
ATOM 1347 C C . PHE A 1 168 ? 1.828 6.792 7.446 1.00 96.00 168 PHE A C 1
ATOM 1349 O O . PHE A 1 168 ? 1.604 7.574 6.525 1.00 96.00 168 PHE A O 1
ATOM 1356 N N . LYS A 1 169 ? 2.666 7.103 8.439 1.00 95.62 169 LYS A N 1
ATOM 1357 C CA . LYS A 1 169 ? 3.504 8.311 8.443 1.00 95.62 169 LYS A CA 1
ATOM 1358 C C . LYS A 1 169 ? 4.756 8.152 7.590 1.00 95.62 169 LYS A C 1
ATOM 1360 O O . LYS A 1 169 ? 5.192 9.132 7.001 1.00 95.62 169 LYS A O 1
ATOM 1365 N N . SER A 1 170 ? 5.324 6.947 7.534 1.00 91.19 170 SE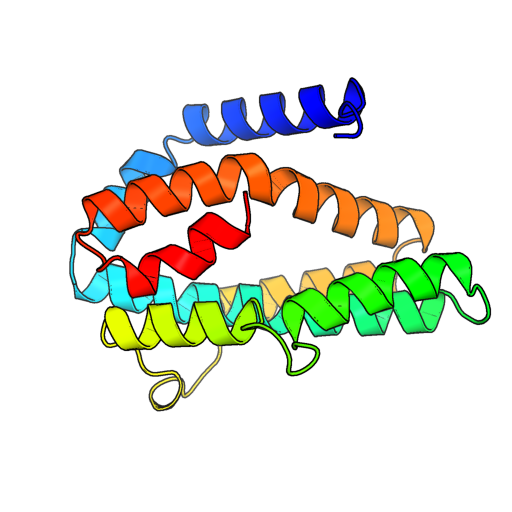R A N 1
ATOM 1366 C CA . SER A 1 170 ? 6.523 6.667 6.733 1.00 91.19 170 SER A CA 1
ATOM 1367 C C . SER A 1 170 ? 6.279 6.727 5.223 1.00 91.19 170 SER A C 1
ATOM 1369 O O . SER A 1 170 ? 7.219 6.940 4.472 1.00 91.19 170 SER A O 1
ATOM 1371 N N . MET A 1 171 ? 5.019 6.600 4.803 1.00 86.56 171 MET A N 1
ATOM 1372 C CA . MET A 1 171 ? 4.592 6.515 3.403 1.00 86.56 171 MET A CA 1
ATOM 1373 C C . MET A 1 171 ? 4.148 7.870 2.802 1.00 86.56 171 MET A C 1
ATOM 1375 O O . MET A 1 171 ? 3.479 7.885 1.774 1.00 86.56 171 MET A O 1
ATOM 1379 N N . GLN A 1 172 ? 4.438 9.005 3.459 1.00 77.56 172 GLN A N 1
ATOM 1380 C CA . GLN A 1 172 ? 3.979 10.356 3.061 1.00 77.56 172 GLN A CA 1
ATOM 1381 C C . GLN A 1 172 ? 5.033 11.228 2.374 1.00 77.56 172 GLN A C 1
ATOM 1383 O O . GLN A 1 172 ? 6.222 11.130 2.752 1.00 77.56 172 GLN A O 1
#